Protein AF-A0A178V8G9-F1 (afdb_monomer_lite)

Foldseek 3Di:
DDDDDDDPPPPPPVCPPPPPVVVVVVVVVVVVVVVVVVVLVCCLVVQDFDQDPNDTDGSVRSNVVSVVVVVVVVVVVVCVVVCPPDDPPPPDPPDDPDDDDD

Structure (mmCIF, N/CA/C/O backbone):
data_AF-A0A178V8G9-F1
#
_entry.id   AF-A0A178V8G9-F1
#
loop_
_atom_site.group_PDB
_atom_site.id
_atom_site.type_symbol
_atom_site.label_atom_id
_atom_site.label_alt_id
_atom_site.label_comp_id
_atom_site.label_asym_id
_atom_site.label_entity_id
_atom_site.label_seq_id
_atom_site.pdbx_PDB_ins_code
_atom_site.Cartn_x
_atom_site.Cartn_y
_atom_site.Cartn_z
_atom_site.occupancy
_atom_site.B_iso_or_equiv
_atom_site.auth_seq_id
_atom_site.auth_comp_id
_atom_site.auth_asym_id
_atom_site.auth_atom_id
_atom_site.pdbx_PDB_model_num
ATOM 1 N N . MET A 1 1 ? 22.942 -9.357 -73.348 1.00 46.38 1 MET A N 1
ATOM 2 C CA . MET A 1 1 ? 23.118 -9.930 -71.994 1.00 46.38 1 MET A CA 1
ATOM 3 C C . MET A 1 1 ? 22.882 -8.828 -70.971 1.00 46.38 1 MET A C 1
ATOM 5 O O . MET A 1 1 ? 23.469 -7.769 -71.127 1.00 46.38 1 MET A O 1
ATOM 9 N N . VAL A 1 2 ? 22.007 -9.030 -69.981 1.00 48.94 2 VAL A N 1
ATOM 10 C CA . VAL A 1 2 ? 21.751 -8.054 -68.903 1.00 48.94 2 VAL A CA 1
ATOM 11 C C . VAL A 1 2 ? 22.413 -8.580 -67.634 1.00 48.94 2 VAL A C 1
ATOM 13 O O . VAL A 1 2 ? 22.041 -9.643 -67.139 1.00 48.94 2 VAL A O 1
ATOM 16 N N . ALA A 1 3 ? 23.425 -7.869 -67.136 1.00 56.16 3 ALA A N 1
ATOM 17 C CA . ALA A 1 3 ? 24.131 -8.239 -65.917 1.00 56.16 3 ALA A CA 1
ATOM 18 C C . ALA A 1 3 ? 23.211 -8.038 -64.702 1.00 56.16 3 ALA A C 1
ATOM 20 O O . ALA A 1 3 ? 22.862 -6.912 -64.351 1.00 56.16 3 ALA A O 1
ATOM 21 N N . ARG A 1 4 ? 22.801 -9.137 -64.057 1.00 59.62 4 ARG A N 1
ATOM 22 C CA . ARG A 1 4 ? 22.121 -9.096 -62.756 1.00 59.62 4 ARG A CA 1
ATOM 23 C C . ARG A 1 4 ? 23.154 -8.746 -61.686 1.00 59.62 4 ARG A C 1
ATOM 25 O O . ARG A 1 4 ? 24.065 -9.527 -61.426 1.00 59.62 4 ARG A O 1
ATOM 32 N N . THR A 1 5 ? 23.016 -7.577 -61.072 1.00 61.81 5 THR A N 1
ATOM 33 C CA . THR A 1 5 ? 23.792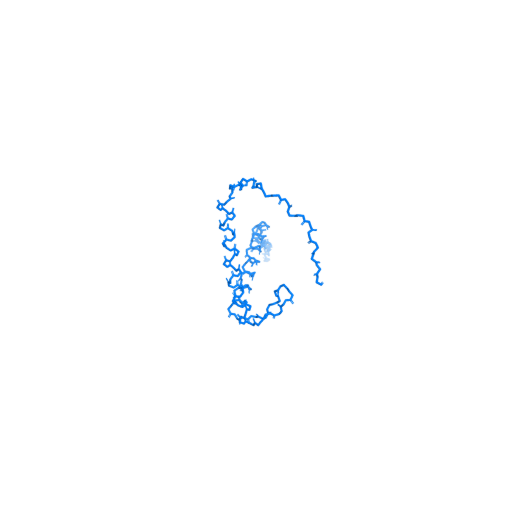 -7.191 -59.890 1.00 61.81 5 THR A CA 1
ATOM 34 C C . THR A 1 5 ? 23.366 -8.035 -58.680 1.00 61.81 5 THR A C 1
ATOM 36 O O . THR A 1 5 ? 22.176 -8.326 -58.523 1.00 61.81 5 THR A O 1
ATOM 39 N N . PRO A 1 6 ? 24.301 -8.462 -57.809 1.00 51.84 6 PRO A N 1
ATOM 40 C CA . PRO A 1 6 ? 23.949 -9.237 -56.628 1.00 51.84 6 PRO A CA 1
ATOM 41 C C . PRO A 1 6 ? 23.181 -8.344 -55.650 1.00 51.84 6 PRO A C 1
ATOM 43 O O . PRO A 1 6 ? 23.631 -7.246 -55.310 1.00 51.84 6 PRO A O 1
ATOM 46 N N . GLN A 1 7 ? 22.020 -8.816 -55.184 1.00 58.81 7 GLN A N 1
ATOM 47 C CA . GLN A 1 7 ? 21.304 -8.199 -54.072 1.00 58.81 7 GLN A CA 1
ATOM 48 C C . GLN A 1 7 ? 22.223 -8.214 -52.852 1.00 58.81 7 GLN A C 1
ATOM 50 O O . GLN A 1 7 ? 22.374 -9.221 -52.163 1.00 58.81 7 GLN A O 1
ATOM 55 N N . LYS A 1 8 ? 22.865 -7.071 -52.606 1.00 49.03 8 LYS A N 1
ATOM 56 C CA . LYS A 1 8 ? 23.581 -6.772 -51.375 1.00 49.03 8 LYS A CA 1
ATOM 57 C C . LYS A 1 8 ? 22.601 -7.042 -50.243 1.00 49.03 8 LYS A C 1
ATOM 59 O O . LYS A 1 8 ? 21.643 -6.289 -50.077 1.00 49.03 8 LYS A O 1
ATOM 64 N N . GLN A 1 9 ? 22.811 -8.144 -49.524 1.00 58.19 9 GLN A N 1
ATOM 65 C CA . GLN A 1 9 ? 22.056 -8.494 -48.332 1.00 58.19 9 GLN A CA 1
ATOM 66 C C . GLN A 1 9 ? 22.205 -7.328 -47.359 1.00 58.19 9 GLN A C 1
ATOM 68 O O . GLN A 1 9 ? 23.175 -7.233 -46.606 1.00 58.19 9 GLN A O 1
ATOM 73 N N . ARG A 1 10 ? 21.250 -6.396 -47.398 1.00 53.25 10 ARG A N 1
ATOM 74 C CA . ARG A 1 10 ? 20.995 -5.489 -46.294 1.00 53.25 10 ARG A CA 1
ATOM 75 C C . ARG A 1 10 ? 20.496 -6.393 -45.183 1.00 53.25 10 ARG A C 1
ATOM 77 O O . ARG A 1 10 ? 19.301 -6.606 -45.024 1.00 53.25 10 ARG A O 1
ATOM 84 N N . LYS A 1 11 ? 21.447 -6.937 -44.423 1.00 53.91 11 LYS A N 1
ATOM 85 C CA . LYS A 1 11 ? 21.238 -7.234 -43.019 1.00 53.91 11 LYS A CA 1
ATOM 86 C C . LYS A 1 11 ? 20.825 -5.900 -42.407 1.00 53.91 11 LYS A C 1
ATOM 88 O O . LYS A 1 11 ? 21.658 -5.135 -41.933 1.00 53.91 11 LYS A O 1
ATOM 93 N N . VAL A 1 12 ? 19.531 -5.599 -42.464 1.00 51.28 12 VAL A N 1
ATOM 94 C CA . VAL A 1 12 ? 18.864 -4.908 -41.371 1.00 51.28 12 VAL A CA 1
ATOM 95 C C . VAL A 1 12 ? 19.063 -5.844 -40.189 1.00 51.28 12 VAL A C 1
ATOM 97 O O . VAL A 1 12 ? 18.219 -6.667 -39.856 1.00 51.28 12 VAL A O 1
ATOM 100 N N . ALA A 1 13 ? 20.264 -5.780 -39.609 1.00 46.81 13 ALA A N 1
ATOM 101 C CA . ALA A 1 13 ? 20.405 -5.990 -38.197 1.00 46.81 13 ALA A CA 1
ATOM 102 C C . ALA A 1 13 ? 19.416 -4.983 -37.629 1.00 46.81 13 ALA A C 1
ATOM 104 O O . ALA A 1 13 ? 19.644 -3.774 -37.671 1.00 46.81 13 ALA A O 1
ATOM 105 N N . MET A 1 14 ? 18.242 -5.486 -37.265 1.00 46.75 14 MET A N 1
ATOM 106 C CA . MET A 1 14 ? 17.379 -4.836 -36.314 1.00 46.75 14 MET A CA 1
ATOM 107 C C . MET A 1 14 ? 18.291 -4.640 -35.110 1.00 46.75 14 MET A C 1
ATOM 109 O O . MET A 1 14 ? 18.494 -5.551 -34.312 1.00 46.75 14 MET A O 1
ATOM 113 N N . VAL A 1 15 ? 18.961 -3.489 -35.063 1.00 53.16 15 VAL A N 1
ATOM 114 C CA . VAL A 1 15 ? 19.634 -3.011 -33.870 1.00 53.16 15 VAL A CA 1
ATOM 115 C C . VAL A 1 15 ? 18.473 -2.654 -32.962 1.00 53.16 15 VAL A C 1
ATOM 117 O O . VAL A 1 15 ? 18.076 -1.500 -32.851 1.00 53.16 15 VAL A O 1
ATOM 120 N N . VAL A 1 16 ? 17.854 -3.686 -32.383 1.00 58.47 16 VAL A N 1
ATOM 121 C CA . VAL A 1 16 ? 17.263 -3.552 -31.067 1.00 58.47 16 VAL A CA 1
ATOM 122 C C . VAL A 1 16 ? 18.445 -3.055 -30.247 1.00 58.47 16 VAL A C 1
ATOM 124 O O . VAL A 1 16 ? 19.449 -3.774 -30.168 1.00 58.47 16 VAL A O 1
ATOM 127 N N . PRO A 1 17 ? 18.417 -1.801 -29.760 1.00 62.69 17 PRO A N 1
ATOM 128 C CA . PRO A 1 17 ? 19.457 -1.326 -28.864 1.00 62.69 17 PRO A CA 1
ATOM 129 C C . PRO A 1 17 ? 19.639 -2.407 -27.802 1.00 62.69 17 PRO A C 1
ATOM 131 O O . PRO A 1 17 ? 18.611 -2.943 -27.373 1.00 62.69 17 PRO A O 1
ATOM 134 N N . PRO A 1 18 ? 20.873 -2.785 -27.416 1.00 62.22 18 PRO A N 1
ATOM 135 C CA . PRO A 1 18 ? 21.068 -3.744 -26.342 1.00 62.22 18 PRO A CA 1
ATOM 136 C C . PRO A 1 18 ? 20.206 -3.269 -25.183 1.00 62.22 18 PRO A C 1
ATOM 138 O O . PRO A 1 18 ? 20.437 -2.191 -24.633 1.00 62.22 18 PRO A O 1
ATOM 141 N N . LEU A 1 19 ? 19.114 -3.985 -24.917 1.00 64.81 19 LEU A N 1
ATOM 142 C CA . LEU A 1 19 ? 18.212 -3.600 -23.855 1.00 64.81 19 LEU A CA 1
ATOM 143 C C . LEU A 1 19 ? 19.028 -3.846 -22.600 1.00 64.81 19 LEU A C 1
ATOM 145 O O . LEU A 1 19 ? 19.258 -4.995 -22.227 1.00 64.81 19 LEU A O 1
ATOM 149 N N . ASN A 1 20 ? 19.570 -2.770 -22.031 1.00 76.06 20 ASN A N 1
ATOM 150 C CA . ASN A 1 20 ? 20.395 -2.851 -20.842 1.00 76.06 20 ASN A CA 1
ATOM 151 C C . ASN A 1 20 ? 19.560 -3.569 -19.783 1.00 76.06 20 ASN A C 1
ATOM 153 O O . ASN A 1 20 ? 18.547 -3.042 -19.318 1.00 76.06 20 ASN A O 1
ATOM 157 N N . SER A 1 21 ? 19.957 -4.801 -19.461 1.00 82.94 21 SER A N 1
ATOM 158 C CA . SER A 1 21 ? 19.217 -5.699 -18.568 1.00 82.94 21 SER A CA 1
ATOM 159 C C . SER A 1 21 ? 18.916 -5.020 -17.229 1.00 82.94 21 SER A C 1
ATOM 161 O O . SER A 1 21 ? 17.828 -5.168 -16.677 1.00 82.94 21 SER A O 1
ATOM 163 N N . ASP A 1 22 ? 19.837 -4.178 -16.763 1.00 86.62 22 ASP A N 1
ATOM 164 C CA . ASP A 1 22 ? 19.685 -3.407 -15.532 1.00 86.62 22 ASP A CA 1
ATOM 165 C C . ASP A 1 22 ? 18.594 -2.334 -15.633 1.00 86.62 22 ASP A C 1
ATOM 167 O O . ASP A 1 22 ? 17.768 -2.217 -14.728 1.00 86.62 22 ASP A O 1
ATOM 171 N N . LEU A 1 23 ? 18.509 -1.616 -16.760 1.00 86.06 23 LEU A N 1
ATOM 172 C CA . LEU A 1 23 ? 17.442 -0.635 -16.997 1.00 86.06 23 LEU A CA 1
ATOM 173 C C . LEU A 1 23 ? 16.073 -1.312 -17.102 1.00 86.06 23 LEU A C 1
ATOM 175 O O . LEU A 1 23 ? 15.082 -0.773 -16.607 1.00 86.06 23 LEU A O 1
ATOM 179 N N . LEU A 1 24 ? 16.003 -2.503 -17.705 1.00 88.56 24 LEU A N 1
ATOM 180 C CA . LEU A 1 24 ? 14.765 -3.283 -17.755 1.00 88.56 24 LEU A CA 1
ATOM 181 C C . LEU A 1 24 ? 14.315 -3.709 -16.356 1.00 88.56 24 LEU A C 1
ATOM 183 O O . LEU A 1 24 ? 13.157 -3.498 -16.000 1.00 88.56 24 LEU A O 1
ATOM 187 N N . LYS A 1 25 ? 15.227 -4.248 -15.540 1.00 90.62 25 LYS A N 1
ATOM 188 C CA . LYS A 1 25 ? 14.935 -4.629 -14.150 1.00 90.62 25 LYS A CA 1
ATOM 189 C C . LYS A 1 25 ? 14.486 -3.435 -13.316 1.00 90.62 25 LYS A C 1
ATOM 191 O O . LYS A 1 25 ? 13.525 -3.538 -12.556 1.00 90.62 25 LYS A O 1
ATOM 196 N N . GLU A 1 26 ? 15.151 -2.292 -13.461 1.00 91.31 26 GLU A N 1
ATOM 197 C CA . GLU A 1 26 ? 14.767 -1.069 -12.761 1.00 91.31 26 GLU A CA 1
ATOM 198 C C . GLU A 1 26 ? 13.382 -0.573 -13.203 1.00 91.31 26 GLU A C 1
ATOM 200 O O . GLU A 1 26 ? 12.572 -0.159 -12.372 1.00 91.31 26 GLU A O 1
ATOM 205 N N . THR A 1 27 ? 13.087 -0.658 -14.502 1.00 92.31 27 THR A N 1
ATOM 206 C CA . THR A 1 27 ? 11.787 -0.274 -15.066 1.00 92.31 27 THR A CA 1
ATOM 207 C C . THR A 1 27 ? 10.673 -1.172 -14.544 1.00 92.31 27 THR A C 1
ATOM 209 O O . THR A 1 27 ? 9.661 -0.659 -14.068 1.00 92.31 27 THR A O 1
ATOM 212 N N . ILE A 1 28 ? 10.880 -2.490 -14.542 1.00 94.12 28 ILE A N 1
ATOM 213 C CA . ILE A 1 28 ? 9.922 -3.459 -13.993 1.00 94.12 28 ILE A CA 1
ATOM 214 C C . 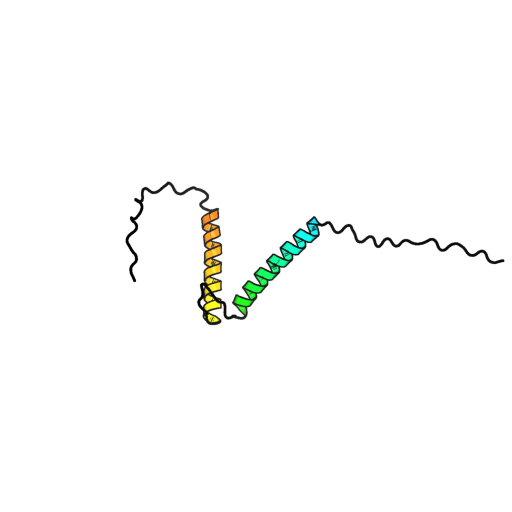ILE A 1 28 ? 9.681 -3.175 -12.505 1.00 94.12 28 ILE A C 1
ATOM 216 O O . ILE A 1 28 ? 8.538 -3.001 -12.096 1.00 94.12 28 ILE A O 1
ATOM 220 N N . ASN A 1 29 ? 10.742 -2.965 -11.720 1.00 95.06 29 ASN A N 1
ATOM 221 C CA . ASN A 1 29 ? 10.617 -2.610 -10.303 1.00 95.06 29 ASN A CA 1
ATOM 222 C C . ASN A 1 29 ? 9.818 -1.317 -10.066 1.00 95.06 29 ASN A C 1
ATOM 224 O O . ASN A 1 29 ? 9.108 -1.191 -9.066 1.00 95.06 29 ASN A O 1
ATOM 228 N N . LYS A 1 30 ? 9.951 -0.317 -10.944 1.00 95.06 30 LYS A N 1
ATOM 229 C CA . LYS A 1 30 ? 9.163 0.923 -10.861 1.00 95.06 30 LYS A CA 1
ATOM 230 C C . LYS A 1 30 ? 7.697 0.678 -11.217 1.00 95.06 30 LYS A C 1
ATOM 232 O O . LYS A 1 30 ? 6.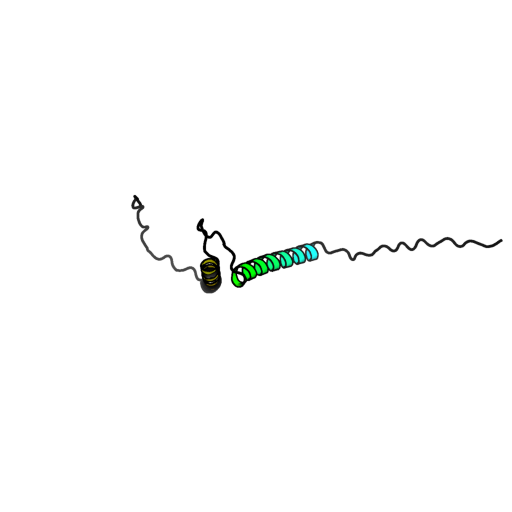826 1.239 -10.552 1.00 95.06 30 LYS A O 1
ATOM 237 N N . VAL A 1 31 ? 7.429 -0.158 -12.221 1.00 95.69 31 VAL A N 1
ATOM 238 C CA . VAL A 1 31 ? 6.070 -0.568 -12.603 1.00 95.69 31 VAL A CA 1
ATOM 239 C C . VAL A 1 31 ? 5.396 -1.328 -11.462 1.00 95.69 31 VAL A C 1
ATOM 241 O O . VAL A 1 31 ? 4.282 -0.965 -11.094 1.00 95.69 31 VAL A O 1
ATOM 244 N N . ASP A 1 32 ? 6.081 -2.280 -10.830 1.00 93.44 32 ASP A N 1
ATOM 245 C CA . ASP A 1 32 ? 5.536 -3.055 -9.708 1.00 93.44 32 ASP A CA 1
ATOM 246 C C . ASP A 1 32 ? 5.152 -2.157 -8.526 1.00 93.44 32 ASP A C 1
ATOM 248 O O . ASP A 1 32 ? 4.029 -2.217 -8.025 1.00 93.44 32 ASP A O 1
ATOM 252 N N . LYS A 1 33 ? 6.039 -1.229 -8.142 1.00 92.62 33 LYS A N 1
ATOM 253 C CA . LYS A 1 33 ? 5.745 -0.230 -7.098 1.00 92.62 33 LYS A CA 1
ATOM 254 C C . LYS A 1 33 ? 4.565 0.669 -7.470 1.00 92.62 33 LYS A C 1
ATOM 256 O O . LYS A 1 33 ? 3.787 1.068 -6.603 1.00 92.62 33 LYS A O 1
ATOM 261 N N . CYS A 1 34 ? 4.439 1.025 -8.748 1.00 92.81 34 CYS A N 1
ATOM 262 C CA . CYS A 1 34 ? 3.311 1.812 -9.237 1.00 92.81 34 CYS A CA 1
ATOM 263 C C . CYS A 1 34 ? 2.004 1.018 -9.133 1.00 92.81 34 CYS A C 1
ATOM 265 O O . CYS A 1 34 ? 1.018 1.549 -8.628 1.00 92.81 34 CYS A O 1
ATOM 267 N N . MET A 1 35 ? 2.011 -0.254 -9.538 1.00 92.88 35 MET A N 1
ATOM 268 C CA . MET A 1 35 ? 0.859 -1.154 -9.462 1.00 92.88 35 MET A CA 1
ATOM 269 C C . MET A 1 35 ? 0.401 -1.383 -8.021 1.00 92.88 35 MET A C 1
ATOM 271 O O . MET A 1 35 ? -0.796 -1.290 -7.745 1.00 92.88 35 MET A O 1
ATOM 275 N N . GLU A 1 36 ? 1.334 -1.593 -7.091 1.00 87.81 36 GLU A N 1
ATOM 276 C CA . GLU A 1 36 ? 1.034 -1.714 -5.660 1.00 87.81 36 GLU A CA 1
ATOM 277 C C . GLU A 1 36 ? 0.362 -0.438 -5.133 1.00 87.81 36 GLU A C 1
ATOM 279 O O . GLU A 1 36 ? -0.717 -0.485 -4.535 1.00 87.81 36 GLU A O 1
ATOM 284 N N . ARG A 1 37 ? 0.930 0.732 -5.453 1.00 84.75 37 ARG A N 1
ATOM 285 C CA . ARG A 1 37 ? 0.360 2.027 -5.059 1.00 84.75 37 ARG A CA 1
ATOM 286 C C . ARG A 1 37 ? -1.009 2.278 -5.693 1.00 84.75 37 ARG A C 1
ATOM 288 O O . ARG A 1 37 ? -1.896 2.826 -5.040 1.00 84.75 37 ARG A O 1
ATOM 295 N N . LEU A 1 38 ? -1.199 1.887 -6.952 1.00 86.75 38 LEU A N 1
ATOM 296 C CA . LEU A 1 38 ? -2.474 2.015 -7.654 1.00 86.75 38 LEU A CA 1
ATOM 297 C C . LEU A 1 38 ? -3.542 1.135 -7.000 1.00 86.75 38 LEU A C 1
ATOM 299 O O . LEU A 1 38 ? -4.684 1.560 -6.838 1.00 86.75 38 LEU A O 1
ATOM 303 N N . GLN A 1 39 ? -3.164 -0.071 -6.585 1.00 82.12 39 GLN A N 1
ATOM 304 C CA . GLN A 1 39 ? -4.047 -0.994 -5.894 1.00 82.12 39 GLN A CA 1
ATOM 305 C C . GLN A 1 39 ? -4.436 -0.458 -4.505 1.00 82.12 39 GLN A C 1
ATOM 307 O O . GLN A 1 39 ? -5.621 -0.442 -4.169 1.00 82.12 39 GLN A O 1
ATOM 312 N N . GLU A 1 40 ? -3.490 0.078 -3.728 1.00 77.81 40 GLU A N 1
ATOM 313 C CA . GLU A 1 40 ? -3.787 0.759 -2.457 1.00 77.81 40 GLU A CA 1
ATOM 314 C C . GLU A 1 40 ? -4.738 1.957 -2.635 1.00 77.81 40 GLU A C 1
ATOM 316 O O . GLU A 1 40 ? -5.690 2.135 -1.859 1.00 77.81 40 GLU A O 1
ATOM 321 N N . LEU A 1 41 ? -4.512 2.770 -3.674 1.00 78.06 41 LEU A N 1
ATOM 322 C CA . LEU A 1 41 ? -5.375 3.905 -4.009 1.00 78.06 41 LEU A CA 1
ATOM 323 C C . LEU A 1 41 ? -6.778 3.444 -4.403 1.00 78.06 41 LEU A C 1
ATOM 325 O O . LEU A 1 41 ? -7.753 3.994 -3.893 1.00 78.06 41 LEU A O 1
ATOM 329 N N . GLN A 1 42 ? -6.901 2.409 -5.235 1.00 76.75 42 GLN A N 1
ATOM 330 C CA . GLN A 1 42 ? -8.198 1.839 -5.598 1.00 76.75 42 GLN A CA 1
ATOM 331 C C . GLN A 1 42 ? -8.944 1.300 -4.377 1.00 76.75 42 GLN A C 1
ATOM 333 O O . GLN A 1 42 ? -10.122 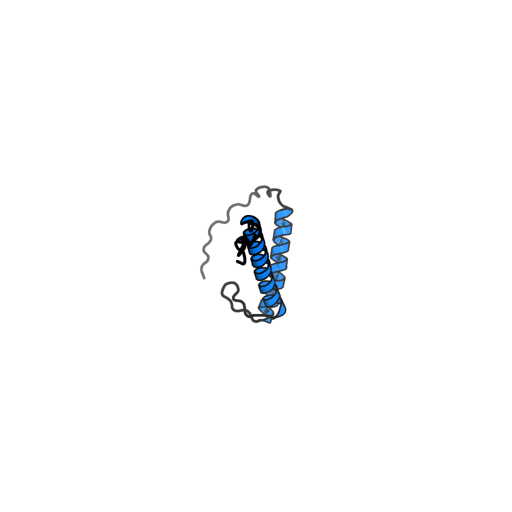1.606 -4.211 1.00 76.75 42 GLN A O 1
ATOM 338 N N . TYR A 1 43 ? -8.277 0.589 -3.467 1.00 71.25 43 TYR A N 1
ATOM 3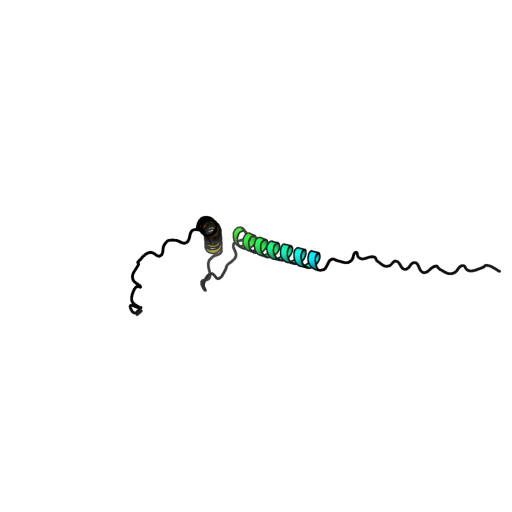39 C CA . TYR A 1 43 ? -8.924 0.117 -2.239 1.00 71.25 43 TYR A CA 1
ATOM 340 C C . TYR A 1 43 ? -9.411 1.262 -1.348 1.00 71.25 43 TYR A C 1
ATOM 342 O O . TYR A 1 43 ? -10.464 1.152 -0.716 1.00 71.25 43 TYR A O 1
ATOM 350 N N . THR A 1 44 ? -8.685 2.379 -1.332 1.00 67.44 44 THR A N 1
ATOM 351 C CA . THR A 1 44 ? -9.079 3.578 -0.587 1.00 67.44 44 THR A CA 1
ATOM 352 C C . THR A 1 44 ? -10.242 4.314 -1.267 1.00 67.44 44 THR A C 1
ATOM 354 O O . THR A 1 44 ? -11.181 4.744 -0.595 1.00 67.44 44 THR A O 1
ATOM 357 N N . ILE A 1 45 ? -10.218 4.450 -2.595 1.00 66.88 45 ILE A N 1
ATOM 358 C CA . ILE A 1 45 ? -11.189 5.240 -3.367 1.00 66.88 45 ILE A CA 1
ATOM 359 C C . ILE A 1 45 ? -12.463 4.439 -3.654 1.00 66.88 45 ILE A C 1
ATOM 361 O O . ILE A 1 45 ? -13.548 4.909 -3.327 1.00 66.88 45 ILE A O 1
ATOM 365 N N . ALA A 1 46 ? -12.363 3.224 -4.193 1.00 69.75 46 ALA A N 1
ATOM 366 C CA . ALA A 1 46 ? -13.518 2.386 -4.521 1.00 69.75 46 ALA A CA 1
ATOM 367 C C . ALA A 1 46 ? -14.159 1.754 -3.273 1.00 69.75 46 ALA A C 1
ATOM 369 O O . ALA A 1 46 ? -15.368 1.561 -3.243 1.00 69.75 46 ALA A O 1
ATOM 370 N N . GLY A 1 47 ? -13.380 1.513 -2.208 1.00 62.94 47 GLY A N 1
ATOM 371 C CA . GLY A 1 47 ? -13.870 0.847 -1.000 1.00 62.94 47 GLY A CA 1
ATOM 372 C C . GLY A 1 47 ? -14.163 -0.629 -1.267 1.00 62.94 47 GLY A C 1
ATOM 373 O O . GLY A 1 47 ? -15.309 -1.025 -1.432 1.00 62.94 47 GLY A O 1
ATOM 374 N N . GLY A 1 48 ? -13.116 -1.451 -1.319 1.00 68.75 48 GLY A N 1
ATOM 375 C CA . GLY A 1 48 ? -13.259 -2.910 -1.348 1.00 68.75 48 GLY A CA 1
ATOM 376 C C . GLY A 1 48 ? -13.390 -3.495 0.060 1.00 68.75 48 GLY A C 1
ATOM 377 O O . GLY A 1 48 ? -12.982 -2.872 1.041 1.00 68.75 48 GLY A O 1
ATOM 378 N N . THR A 1 49 ? -13.928 -4.707 0.177 1.00 65.69 49 THR A N 1
ATOM 379 C CA . THR A 1 49 ? -13.824 -5.516 1.400 1.00 65.69 49 THR A CA 1
ATOM 380 C C . THR A 1 49 ? -12.415 -6.100 1.487 1.00 65.69 49 THR A C 1
ATOM 382 O O . THR A 1 49 ? -12.047 -6.938 0.665 1.00 65.69 49 THR A O 1
ATOM 385 N N . LYS A 1 50 ? -11.611 -5.653 2.459 1.00 72.00 50 LYS A N 1
ATOM 386 C CA . LYS A 1 50 ? -10.284 -6.223 2.735 1.00 72.00 50 LYS A CA 1
ATOM 387 C C . LYS A 1 50 ? -10.328 -6.997 4.047 1.00 72.00 50 LYS A C 1
ATOM 389 O O . LYS A 1 50 ? -10.851 -6.496 5.042 1.00 72.00 50 LYS A O 1
ATOM 394 N N . VAL A 1 51 ? -9.730 -8.185 4.056 1.00 68.75 51 VAL A N 1
ATOM 395 C CA . VAL A 1 51 ? -9.475 -8.921 5.296 1.00 68.75 51 VAL A CA 1
ATOM 396 C C . VAL A 1 51 ? -8.272 -8.283 5.976 1.00 68.75 51 VAL A C 1
ATOM 398 O O . VAL A 1 51 ? -7.164 -8.283 5.434 1.00 68.75 51 VAL A O 1
ATOM 401 N N . VAL A 1 52 ? -8.487 -7.696 7.146 1.00 70.88 52 VAL A N 1
ATOM 402 C CA . VAL A 1 52 ? -7.428 -7.098 7.961 1.00 70.88 52 VAL A CA 1
ATOM 403 C C . VAL A 1 52 ? -7.351 -7.895 9.252 1.00 70.88 52 VAL A C 1
ATOM 405 O O . VAL A 1 52 ? -8.333 -7.977 9.982 1.00 70.88 52 VAL A O 1
ATOM 408 N N . SER A 1 53 ? -6.196 -8.509 9.518 1.00 75.00 53 SER A N 1
ATOM 409 C CA . SER A 1 53 ? -5.979 -9.339 10.715 1.00 75.00 53 SER A CA 1
ATOM 410 C C . SER A 1 53 ? -7.053 -10.424 10.912 1.00 75.00 53 SER A C 1
ATOM 412 O O . SER A 1 53 ? -7.503 -10.661 12.026 1.00 75.00 53 SER A O 1
ATOM 414 N N . GLY A 1 54 ? -7.504 -11.050 9.819 1.00 79.81 54 GLY A N 1
ATOM 415 C CA . GLY A 1 54 ? -8.539 -12.093 9.844 1.00 79.81 54 GLY A CA 1
ATOM 416 C C . GLY A 1 54 ? -9.983 -11.586 9.949 1.00 79.81 54 GLY A C 1
ATOM 417 O O . GLY A 1 54 ? -10.906 -12.391 9.884 1.00 79.81 54 GLY A O 1
ATOM 418 N N . VAL A 1 55 ? -10.204 -10.271 10.060 1.00 73.88 55 VAL A N 1
ATOM 419 C CA . VAL A 1 55 ? -11.543 -9.673 10.147 1.00 73.88 55 VAL A CA 1
ATOM 420 C C . VAL A 1 55 ? -11.937 -9.062 8.804 1.00 73.88 55 VAL A C 1
ATOM 422 O O . VAL A 1 55 ? -11.203 -8.252 8.230 1.00 73.88 55 VAL A O 1
ATOM 425 N N . ASN A 1 56 ? -13.119 -9.435 8.310 1.00 79.69 56 ASN A N 1
ATOM 426 C CA . ASN A 1 56 ? -13.728 -8.830 7.128 1.00 79.69 56 ASN A CA 1
ATOM 427 C C . ASN A 1 56 ? -14.320 -7.471 7.498 1.00 79.69 56 ASN A C 1
ATOM 429 O O . ASN A 1 56 ? -15.305 -7.384 8.232 1.00 79.69 56 ASN A O 1
ATOM 433 N N . LEU A 1 57 ? -13.722 -6.400 6.988 1.00 75.81 57 LEU A N 1
ATOM 434 C CA . LEU A 1 57 ? -14.228 -5.051 7.200 1.00 75.81 57 LEU A CA 1
ATOM 435 C C . LEU A 1 57 ? -15.215 -4.669 6.096 1.00 75.81 57 LEU A C 1
ATOM 437 O O . LEU A 1 57 ? -15.028 -4.997 4.923 1.00 75.81 57 LEU A O 1
ATOM 441 N N . SER A 1 58 ? -16.241 -3.898 6.459 1.00 81.12 58 SER A N 1
ATOM 442 C CA . SER A 1 58 ? -17.113 -3.277 5.462 1.00 81.12 58 SER A CA 1
ATOM 443 C C . SER A 1 58 ? -16.300 -2.346 4.548 1.00 81.12 58 SER A C 1
ATOM 445 O O . SER A 1 58 ? -15.278 -1.801 4.983 1.00 81.12 58 SER A O 1
ATOM 447 N N . PRO A 1 59 ? -16.750 -2.089 3.309 1.00 78.25 59 PRO A N 1
ATOM 448 C CA . PRO A 1 59 ? -16.120 -1.126 2.399 1.00 78.25 59 PRO A CA 1
ATOM 449 C C . PRO A 1 59 ? -15.769 0.220 3.054 1.00 78.25 59 PRO A C 1
ATOM 451 O O . PRO A 1 59 ? -14.685 0.775 2.861 1.00 78.25 59 PRO A O 1
ATOM 454 N N . ARG A 1 60 ? -16.675 0.727 3.902 1.00 81.38 60 ARG A N 1
ATOM 455 C CA . ARG A 1 60 ? -16.520 2.006 4.609 1.00 81.38 60 ARG A CA 1
ATOM 456 C C . ARG A 1 60 ? -15.479 1.931 5.726 1.00 81.38 60 ARG A C 1
ATOM 458 O O . ARG A 1 60 ? -14.665 2.844 5.852 1.00 81.38 60 ARG A O 1
ATOM 465 N N . SER A 1 61 ? -15.482 0.849 6.506 1.00 80.44 61 SER A N 1
ATOM 466 C CA . SER A 1 61 ? -14.507 0.636 7.582 1.00 80.44 61 SER A CA 1
ATOM 467 C C . SER A 1 61 ? -13.107 0.364 7.025 1.00 80.44 61 SER A C 1
ATOM 469 O O . SER A 1 61 ? -12.141 0.969 7.483 1.00 80.44 61 SER A O 1
ATOM 471 N N . THR A 1 62 ? -13.003 -0.425 5.947 1.00 82.19 62 THR A N 1
ATOM 472 C CA . THR A 1 62 ? -11.750 -0.663 5.212 1.00 82.19 62 THR A CA 1
ATOM 473 C C . THR A 1 62 ? -11.129 0.650 4.744 1.00 82.19 62 THR A C 1
ATOM 475 O O . THR A 1 62 ? -9.949 0.894 4.992 1.00 82.19 62 THR A O 1
ATOM 478 N N . ARG A 1 63 ? -11.923 1.541 4.130 1.00 79.38 63 ARG A N 1
ATOM 479 C CA . ARG A 1 63 ? -11.449 2.863 3.691 1.00 79.38 63 ARG A CA 1
ATOM 480 C C . ARG A 1 63 ? -10.876 3.682 4.852 1.00 79.38 63 ARG A C 1
ATOM 482 O O . ARG A 1 63 ? -9.796 4.259 4.720 1.00 79.38 63 ARG A O 1
ATOM 489 N N . ILE A 1 64 ? -11.597 3.757 5.973 1.00 84.12 64 ILE A N 1
ATOM 490 C CA . ILE A 1 64 ? -11.164 4.532 7.147 1.00 84.12 64 ILE A CA 1
ATOM 491 C C . ILE A 1 64 ? -9.895 3.919 7.748 1.00 84.12 64 ILE A C 1
ATOM 493 O O . ILE A 1 64 ? -8.927 4.646 7.965 1.00 84.12 64 ILE A O 1
ATOM 497 N N . TYR A 1 65 ? -9.876 2.599 7.945 1.00 83.50 65 TYR A N 1
ATOM 498 C CA . TYR A 1 65 ? -8.734 1.865 8.487 1.00 83.50 65 TYR A CA 1
ATOM 499 C C . TYR A 1 65 ? -7.479 2.034 7.628 1.00 83.50 65 TYR A C 1
ATOM 501 O O . TYR A 1 65 ? -6.401 2.318 8.143 1.00 83.50 65 TYR A O 1
ATOM 509 N N . LEU A 1 66 ? -7.593 1.908 6.303 1.00 80.38 66 LEU A N 1
ATOM 510 C CA . LEU A 1 66 ? -6.448 2.088 5.411 1.00 80.38 66 LEU A CA 1
ATOM 511 C C . LEU A 1 66 ? -5.909 3.519 5.492 1.00 80.38 66 LEU A C 1
ATOM 513 O O . LEU A 1 66 ? -4.703 3.707 5.648 1.00 80.38 66 LEU A O 1
ATOM 517 N N . LYS A 1 67 ? -6.792 4.522 5.501 1.00 83.44 67 LYS A N 1
ATOM 518 C CA . LYS A 1 67 ? -6.403 5.931 5.625 1.00 83.44 67 LYS A CA 1
ATOM 519 C C . LYS A 1 67 ? -5.688 6.225 6.950 1.00 83.44 67 LYS A C 1
ATOM 521 O O . LYS A 1 67 ? -4.667 6.914 6.944 1.00 83.44 67 LYS A O 1
ATOM 526 N N . THR A 1 68 ? -6.177 5.701 8.075 1.00 84.31 68 THR A N 1
ATOM 527 C CA . THR A 1 68 ? -5.516 5.867 9.382 1.00 84.31 68 THR A CA 1
ATOM 528 C C . THR A 1 68 ? -4.219 5.064 9.475 1.00 84.31 68 THR A C 1
ATOM 530 O O . THR A 1 68 ? -3.213 5.590 9.950 1.00 84.31 68 THR A O 1
ATOM 533 N N . SER A 1 69 ? -4.191 3.833 8.955 1.00 83.06 69 SER A N 1
ATOM 534 C CA . SER A 1 69 ? -2.989 2.991 8.927 1.00 83.06 69 SER A CA 1
ATOM 535 C C . SER A 1 69 ? -1.867 3.611 8.092 1.00 83.06 69 SER A C 1
ATOM 537 O O . SER A 1 69 ? -0.714 3.587 8.516 1.00 83.06 69 SER A O 1
ATOM 539 N N . LEU A 1 70 ? -2.187 4.240 6.954 1.00 82.25 70 LEU A N 1
ATOM 540 C CA . LEU A 1 70 ? -1.214 4.929 6.106 1.00 82.25 70 LEU A CA 1
ATOM 541 C C . LEU A 1 70 ? -0.593 6.123 6.838 1.00 82.25 70 LEU A C 1
ATOM 543 O O . LEU A 1 70 ? 0.626 6.291 6.824 1.00 82.25 70 LEU A O 1
ATOM 547 N N . ARG A 1 71 ? -1.421 6.912 7.538 1.00 83.25 71 ARG A N 1
ATOM 548 C CA . ARG A 1 71 ? -0.944 7.998 8.407 1.00 83.25 71 ARG A CA 1
ATOM 549 C C . ARG A 1 71 ? -0.034 7.467 9.510 1.00 83.25 71 ARG A C 1
ATOM 551 O O . ARG A 1 71 ? 1.039 8.020 9.717 1.00 83.25 71 ARG A O 1
ATOM 558 N N . CYS A 1 72 ? -0.421 6.369 10.156 1.00 83.50 72 CYS A N 1
ATOM 559 C CA . CYS A 1 72 ? 0.3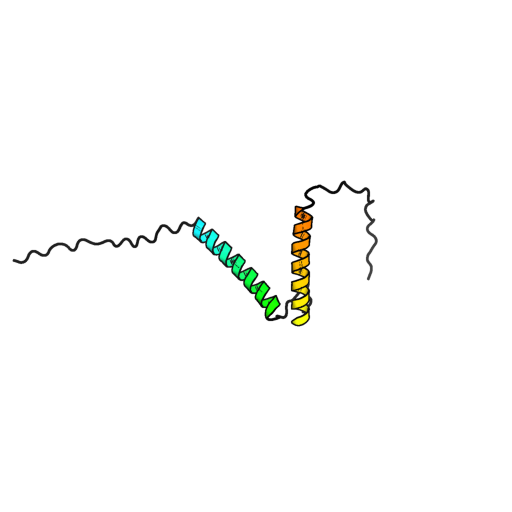82 5.727 11.193 1.00 83.50 72 CYS A CA 1
ATOM 560 C C . CYS A 1 72 ? 1.725 5.202 10.653 1.00 83.50 72 CYS A C 1
ATOM 562 O O . CYS A 1 72 ? 2.760 5.442 11.272 1.00 83.50 72 CYS A O 1
ATOM 564 N N . LYS A 1 73 ? 1.756 4.556 9.475 1.00 86.69 73 LYS A N 1
ATOM 565 C CA . LYS A 1 73 ? 3.014 4.124 8.834 1.00 86.69 73 LYS A CA 1
ATOM 566 C C . LYS A 1 73 ? 3.922 5.313 8.531 1.00 86.69 73 LYS A C 1
ATOM 568 O O . LYS A 1 73 ? 5.109 5.256 8.842 1.00 86.69 73 LYS A O 1
ATOM 573 N N . GLN A 1 74 ? 3.376 6.383 7.951 1.00 87.56 74 GLN A N 1
ATOM 574 C CA . GLN A 1 74 ? 4.141 7.590 7.635 1.00 87.56 74 GLN A CA 1
ATOM 575 C C . GLN A 1 74 ? 4.706 8.245 8.902 1.00 87.56 74 GLN A C 1
ATOM 577 O O . GLN A 1 74 ? 5.879 8.608 8.936 1.00 87.56 74 GLN A O 1
ATOM 582 N N . GLU A 1 75 ? 3.898 8.334 9.957 1.00 85.19 75 GLU A N 1
ATOM 583 C CA . GLU A 1 75 ? 4.319 8.872 11.249 1.00 85.19 75 GLU A CA 1
ATOM 584 C C . GLU A 1 75 ? 5.379 7.987 11.917 1.00 85.19 75 GLU A C 1
ATOM 586 O O . GLU A 1 75 ? 6.382 8.481 12.421 1.00 85.19 75 GLU A O 1
ATOM 591 N N . THR A 1 76 ? 5.231 6.666 11.828 1.00 86.19 76 THR A N 1
ATOM 592 C CA . THR A 1 76 ? 6.230 5.704 12.308 1.00 86.19 76 THR A CA 1
ATOM 593 C C . THR A 1 76 ? 7.564 5.884 11.588 1.00 86.19 76 THR A C 1
ATOM 595 O O . THR A 1 76 ? 8.614 5.841 12.225 1.00 86.19 76 THR A O 1
ATOM 598 N N . LEU A 1 77 ? 7.549 6.101 10.269 1.00 85.12 77 LEU A N 1
ATOM 599 C CA . LEU A 1 77 ? 8.760 6.410 9.507 1.00 85.12 77 LEU A CA 1
ATOM 600 C C . LEU A 1 77 ? 9.362 7.753 9.927 1.00 85.12 77 LEU A C 1
ATOM 602 O O . LEU A 1 77 ? 10.577 7.838 10.089 1.00 85.12 77 LEU A O 1
ATOM 606 N N . ARG A 1 78 ? 8.534 8.781 10.159 1.00 85.00 78 ARG A N 1
ATOM 607 C CA . ARG A 1 78 ? 8.992 10.079 10.677 1.00 85.00 78 ARG A CA 1
ATOM 608 C C . ARG A 1 78 ? 9.716 9.916 12.011 1.00 85.00 78 ARG A C 1
ATOM 610 O O . ARG A 1 78 ? 10.835 10.401 12.144 1.00 85.00 78 ARG A O 1
ATOM 617 N N . ILE A 1 79 ? 9.115 9.195 12.956 1.00 79.88 79 ILE A N 1
ATOM 618 C CA . ILE A 1 79 ? 9.704 8.926 14.271 1.00 79.88 79 ILE A CA 1
ATOM 619 C C . ILE A 1 79 ? 11.003 8.136 14.111 1.00 79.88 79 ILE A C 1
ATOM 621 O O . ILE A 1 79 ? 12.033 8.595 14.582 1.00 79.88 79 ILE A O 1
ATOM 625 N N . LYS A 1 80 ? 10.998 7.014 13.377 1.00 80.88 80 LYS A N 1
ATOM 626 C CA . LYS A 1 80 ? 12.195 6.178 13.163 1.00 80.88 80 LYS A CA 1
ATOM 627 C C . LYS A 1 80 ? 13.363 6.953 12.549 1.00 80.88 80 LYS A C 1
ATOM 629 O O . LYS A 1 80 ? 14.501 6.762 12.968 1.00 80.88 80 LYS A O 1
ATOM 634 N N . ASN A 1 81 ? 13.083 7.835 11.591 1.00 75.50 81 ASN A N 1
ATOM 635 C CA . ASN A 1 81 ? 14.100 8.673 10.959 1.00 75.50 81 ASN A CA 1
ATOM 636 C C . ASN A 1 81 ? 14.572 9.815 11.877 1.00 75.50 81 ASN A C 1
ATOM 638 O O . ASN A 1 81 ? 15.736 10.201 11.818 1.00 75.50 81 ASN A O 1
ATOM 642 N N . ALA A 1 82 ? 13.703 10.333 12.752 1.00 70.25 82 ALA A N 1
ATOM 643 C CA . ALA A 1 82 ? 14.054 11.350 13.744 1.00 70.25 82 ALA A CA 1
ATOM 644 C C . ALA A 1 82 ? 14.809 10.774 14.962 1.00 70.25 82 ALA A C 1
ATOM 646 O O . ALA A 1 82 ? 15.635 11.460 15.562 1.00 70.25 82 ALA A O 1
ATOM 647 N N . THR A 1 83 ? 14.567 9.510 15.324 1.00 60.06 83 THR A N 1
ATOM 648 C CA . THR A 1 83 ? 15.104 8.858 16.529 1.00 60.06 83 THR A CA 1
ATOM 649 C C . THR A 1 83 ? 16.250 7.885 16.241 1.00 60.06 83 THR A C 1
ATOM 651 O O . THR A 1 83 ? 16.383 6.879 16.934 1.00 60.06 83 THR A O 1
ATOM 654 N N . ASN A 1 84 ? 17.163 8.192 15.308 1.00 55.81 84 ASN A N 1
ATOM 655 C CA . ASN A 1 84 ? 18.454 7.472 15.221 1.00 55.81 84 ASN A CA 1
ATOM 656 C C . ASN A 1 84 ? 19.323 7.650 16.496 1.00 55.81 84 ASN A C 1
ATOM 658 O O . ASN A 1 84 ? 20.443 7.159 16.609 1.00 55.81 84 ASN A O 1
ATOM 662 N N . LYS A 1 85 ? 18.809 8.354 17.508 1.00 59.91 85 LYS A N 1
ATOM 663 C CA . LYS A 1 85 ? 19.365 8.371 18.854 1.00 59.91 85 LYS A CA 1
ATOM 664 C C . LYS A 1 85 ? 18.686 7.281 19.666 1.00 59.91 85 LYS A C 1
ATOM 666 O O . LYS A 1 85 ? 17.581 7.460 20.169 1.00 59.91 85 LYS A O 1
ATOM 671 N N . LYS A 1 86 ? 19.384 6.147 19.746 1.00 58.41 86 LYS A N 1
ATOM 672 C CA . LYS A 1 86 ? 19.203 5.064 20.717 1.00 58.41 86 LYS A CA 1
ATOM 673 C C . LYS A 1 86 ? 18.638 5.647 22.016 1.00 58.41 86 LYS A C 1
ATOM 675 O O . LYS A 1 86 ? 19.329 6.409 22.691 1.00 58.41 86 LYS A O 1
ATOM 680 N N . SER A 1 87 ? 17.376 5.353 22.324 1.00 63.25 87 SER A N 1
ATOM 681 C CA . SER A 1 87 ? 16.812 5.715 23.622 1.00 63.25 87 SER A CA 1
ATOM 682 C C . SER A 1 87 ? 17.708 5.081 24.689 1.00 63.25 87 SER A C 1
ATOM 684 O O . SER A 1 87 ? 18.008 3.887 24.560 1.00 63.25 87 SER A O 1
ATOM 686 N N . PRO A 1 88 ? 18.186 5.835 25.695 1.00 61.53 88 PRO A N 1
ATOM 687 C CA . PRO A 1 88 ? 18.988 5.249 26.757 1.00 61.53 88 PRO A CA 1
ATOM 688 C C . PRO A 1 88 ? 18.186 4.103 27.369 1.00 61.53 88 PRO A C 1
ATOM 690 O O . PRO A 1 88 ? 16.972 4.223 27.535 1.00 61.53 88 PRO A O 1
ATOM 693 N N . VAL A 1 89 ? 18.854 2.975 27.620 1.00 58.28 89 VAL A N 1
ATOM 694 C CA . VAL A 1 89 ? 18.233 1.787 28.208 1.00 58.28 89 VAL A CA 1
ATOM 695 C C . VAL A 1 89 ? 17.568 2.226 29.517 1.00 58.28 89 VAL A C 1
ATOM 697 O O . VAL A 1 89 ? 18.225 2.561 30.503 1.00 58.28 89 VAL A O 1
ATOM 700 N N . GLY A 1 90 ? 16.244 2.355 29.482 1.00 57.41 90 GLY A N 1
ATOM 701 C CA . GLY A 1 90 ? 15.455 2.674 30.656 1.00 57.41 90 GLY A CA 1
ATOM 702 C C . GLY A 1 90 ? 15.501 1.459 31.563 1.00 57.41 90 GLY A C 1
ATOM 703 O O . GLY A 1 90 ? 15.218 0.348 31.117 1.00 57.41 90 GLY A O 1
ATOM 704 N N . LYS A 1 91 ? 15.887 1.659 32.822 1.00 58.78 91 LYS A N 1
ATOM 705 C CA . LYS A 1 91 ? 15.846 0.636 33.869 1.00 58.78 91 LYS A CA 1
ATOM 706 C C . LYS A 1 91 ? 14.386 0.312 34.208 1.00 58.78 91 LYS A C 1
ATOM 708 O O . LYS A 1 91 ? 13.894 0.715 35.254 1.00 58.78 91 LYS A O 1
ATOM 713 N N . PHE A 1 92 ? 13.677 -0.369 33.318 1.00 61.22 92 PHE A N 1
ATOM 714 C CA . PHE A 1 92 ? 12.397 -0.982 33.647 1.00 61.22 92 PHE A CA 1
ATOM 715 C C . PHE A 1 92 ? 12.655 -2.460 33.946 1.00 61.22 92 PHE A C 1
ATOM 717 O O . PHE A 1 92 ? 13.213 -3.152 33.090 1.00 61.22 92 PHE A O 1
ATOM 724 N N . PRO A 1 93 ? 12.327 -2.951 35.156 1.00 53.75 93 PRO A N 1
ATOM 725 C CA . PRO A 1 93 ? 12.449 -4.369 35.450 1.00 53.75 93 PRO A CA 1
ATOM 726 C C . PRO A 1 93 ? 11.520 -5.147 34.513 1.00 53.75 93 PRO A C 1
ATOM 728 O O . PRO A 1 93 ? 10.390 -4.727 34.260 1.00 53.75 93 PRO A O 1
ATOM 731 N N . ALA A 1 94 ? 12.017 -6.261 33.973 1.00 50.75 94 ALA A N 1
ATOM 732 C CA . ALA A 1 94 ? 11.228 -7.160 33.145 1.00 50.75 94 ALA A CA 1
ATOM 733 C C . ALA A 1 94 ? 9.960 -7.559 33.911 1.00 50.75 94 ALA A C 1
ATOM 735 O O . ALA A 1 94 ? 10.052 -8.102 35.014 1.00 50.75 94 ALA A O 1
ATOM 736 N N . SER A 1 95 ? 8.781 -7.272 33.351 1.00 49.88 95 SER A N 1
ATOM 737 C CA . SER A 1 95 ? 7.537 -7.799 33.902 1.00 49.88 95 SER A CA 1
ATOM 738 C C . SER A 1 95 ? 7.626 -9.321 33.861 1.00 49.88 95 SER A C 1
ATOM 740 O O . SER A 1 95 ? 7.809 -9.908 32.791 1.00 49.88 95 SER A O 1
ATOM 742 N N . SER A 1 96 ? 7.528 -9.948 35.028 1.00 47.59 96 SER A N 1
ATOM 743 C CA . SER A 1 96 ? 7.410 -11.393 35.171 1.00 47.59 96 SER A CA 1
ATOM 744 C C . SER A 1 96 ? 6.258 -11.933 34.306 1.00 47.59 96 SER A C 1
ATOM 746 O O . SER A 1 96 ? 5.265 -11.230 34.094 1.00 47.59 96 SER A O 1
ATOM 748 N N . PRO A 1 97 ? 6.360 -13.171 33.786 1.00 44.09 97 PRO A N 1
ATOM 749 C CA . PRO A 1 97 ? 5.316 -13.769 32.966 1.00 44.09 97 PRO A CA 1
ATOM 750 C C . PRO A 1 97 ? 4.135 -14.166 33.862 1.00 44.09 97 PRO A C 1
ATOM 752 O O . PRO A 1 97 ? 4.039 -15.290 34.351 1.00 44.09 97 PRO A O 1
ATOM 755 N N . GLY A 1 98 ? 3.240 -13.214 34.116 1.00 43.84 98 GLY A N 1
ATOM 756 C CA . GLY A 1 98 ? 1.924 -13.475 34.683 1.00 43.84 98 GLY A CA 1
ATOM 757 C C . GLY A 1 98 ? 1.026 -14.109 33.624 1.00 43.84 98 GLY A C 1
ATOM 758 O O . GLY A 1 98 ? 0.774 -13.507 32.585 1.00 43.84 98 GLY A O 1
ATOM 759 N N . LYS A 1 99 ? 0.581 -15.340 33.892 1.00 38.66 99 LYS A N 1
ATOM 760 C CA . LYS A 1 99 ? -0.453 -16.093 33.166 1.00 38.66 99 LYS A CA 1
ATOM 761 C C . LYS A 1 99 ? -1.576 -15.190 32.633 1.00 38.66 99 LYS A C 1
ATOM 763 O O . LYS A 1 99 ? -2.302 -14.591 33.419 1.00 38.66 99 LYS A O 1
ATOM 768 N N . PHE A 1 100 ? -1.786 -15.198 31.320 1.00 37.81 100 PHE A N 1
ATOM 769 C CA . PHE A 1 100 ? -3.091 -14.882 30.747 1.00 37.81 100 PHE A CA 1
ATOM 770 C C . PHE A 1 100 ? -3.915 -16.171 30.750 1.00 37.81 100 PHE A C 1
ATOM 772 O O . PHE A 1 100 ? -3.623 -17.095 29.996 1.00 37.81 100 PHE A O 1
ATOM 779 N N . SER A 1 101 ? -4.901 -16.248 31.637 1.00 38.03 101 SER A N 1
ATOM 780 C CA . SER A 1 101 ? -5.978 -17.233 31.578 1.00 38.03 101 SER A CA 1
ATOM 781 C C . SER A 1 101 ? -7.258 -16.514 31.167 1.00 38.03 101 SER A C 1
ATOM 783 O O . SER A 1 101 ? -7.756 -15.682 31.929 1.00 38.03 101 SER A O 1
ATOM 785 N N . LEU A 1 102 ? -7.759 -16.845 29.977 1.00 35.03 102 LEU A N 1
ATOM 786 C CA . LEU A 1 102 ? -9.163 -16.741 29.594 1.00 35.03 102 LEU A CA 1
ATOM 787 C C . LEU A 1 102 ? -9.546 -18.059 28.920 1.00 35.03 102 LEU A C 1
ATOM 789 O O . LEU A 1 102 ? -8.722 -18.527 28.100 1.00 35.03 102 LEU A O 1
#

InterPro domains:
  IPR044709 Microtubule-binding protein TANGLED1 [PTHR35728] (1-98)

Sequence (102 aa):
MVARTPQKQRKVAMVVPPLNSDLLKETINKVDKCMERLQELQYTIAGGTKVVSGVNLSPRSTRIYLKTSLRCKQETLRIKNATNKKSPVGKFPASSPGKFSL

pLDDT: mean 70.78, std 15.88, range [35.03, 95.69]

Organism: Arabidopsis thaliana (NCBI:txid3702)

Secondary structure (DSSP, 8-state):
--------------------HHHHHHHHHHHHHHHHHHHHHHIIIII---EETTEE--HHHHHHHHHHHHHHHHHHHHHHHH--S------PPPPP------

Radius of gyration: 29.5 Å; chains: 1; bounding box: 41×29×107 Å